Protein AF-A0A426UY53-F1 (afdb_monomer)

Organism: NCBI:txid2493553

Foldseek 3Di:
DDDDDDDDDDDDDDDDDCDDPVVVVVVVVVVVVVVVVVVVVVVVVPDPDDPPPPPDDDDDPDPPDDDDDLVVLLVVLVVLLVVLVVLVVVLVVLVVVLPPCVVDPPVCNVPSVVCNVVSVVVSVVSNVSSVVSNVVSVVSNVVSVVVVVVVVVVVVVVVVVVVVD

Nearest PDB structures (foldseek):
  6m3p-assembly2_B  TM=5.869E-01  e=3.116E+00  Mus musculus
  6zbf-assembly1_D  TM=3.72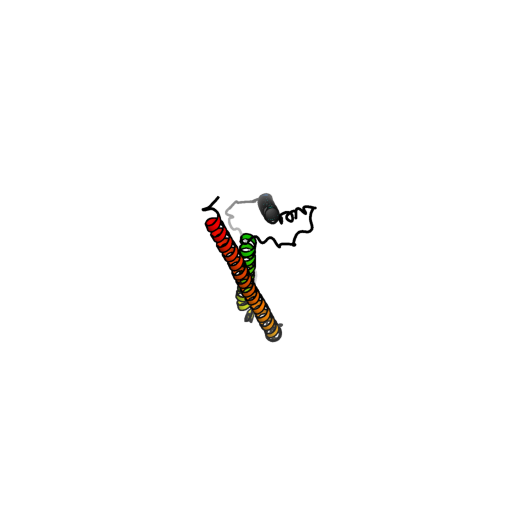7E-01  e=1.607E+00  Plasmodium falciparum
  6b87-assembly3_C  TM=4.933E-01  e=7.233E+00  synthetic construct
  7a0g-assembly1_HHH  TM=3.827E-01  e=8.664E+00  Serratia marcescens

InterPro domains:
  IPR022536 ESX-1 secretion-associated protein EspC [PF10824] (66-159)

Solvent-accessible surface area (backbone atoms only — not comparable to full-atom values): 10200 Å² total; per-residue (Å²): 134,85,85,82,91,81,90,84,84,85,83,79,90,80,86,87,75,94,76,59,74,67,56,62,54,52,52,54,53,51,53,53,53,54,52,52,55,53,55,55,58,55,60,69,72,68,60,78,73,78,79,79,80,82,78,81,77,89,80,78,98,61,82,86,72,82,84,80,59,52,69,59,36,51,53,48,22,52,52,32,43,58,48,20,53,50,40,51,51,48,51,62,54,46,64,70,58,60,86,51,72,82,79,44,57,84,94,45,62,77,48,59,77,67,47,48,60,56,50,51,55,48,51,50,55,45,47,54,52,24,53,50,27,45,55,52,18,52,55,35,46,54,52,29,50,53,50,54,50,53,51,50,53,50,54,52,55,50,61,70,59,56,84,81,114

Structure (mmCIF, N/CA/C/O backbone):
data_AF-A0A426UY53-F1
#
_entry.id   AF-A0A426UY53-F1
#
loop_
_atom_site.group_PDB
_atom_site.id
_atom_site.type_symbol
_atom_site.label_atom_id
_atom_site.label_alt_id
_atom_site.label_comp_id
_atom_site.label_asym_id
_atom_site.label_entity_id
_atom_site.label_seq_id
_atom_site.pdbx_PDB_ins_code
_atom_site.Cartn_x
_atom_site.Cartn_y
_atom_site.Cartn_z
_atom_site.occupancy
_atom_site.B_iso_or_equiv
_atom_site.auth_seq_id
_atom_site.auth_comp_id
_atom_site.auth_asym_id
_atom_site.auth_atom_id
_atom_site.pdbx_PDB_model_num
ATOM 1 N N . MET A 1 1 ? 16.927 31.131 -84.368 1.00 40.00 1 MET A N 1
ATOM 2 C CA . MET A 1 1 ? 16.877 32.607 -84.333 1.00 40.00 1 MET A CA 1
ATOM 3 C C . MET A 1 1 ? 15.534 33.048 -83.763 1.00 40.00 1 MET A C 1
ATOM 5 O O . MET A 1 1 ? 14.521 32.562 -84.230 1.00 40.00 1 MET A O 1
ATOM 9 N N . GLN A 1 2 ? 15.597 33.893 -82.727 1.00 44.25 2 GLN A N 1
ATOM 10 C CA . GLN A 1 2 ? 14.668 34.965 -82.315 1.00 44.25 2 GLN A CA 1
ATOM 11 C C . GLN A 1 2 ? 13.152 34.704 -82.123 1.00 44.25 2 GLN A C 1
ATOM 13 O O . GLN A 1 2 ? 12.411 34.370 -83.037 1.00 44.25 2 GLN A O 1
ATOM 18 N N . ARG A 1 3 ? 12.712 34.992 -80.883 1.00 49.00 3 ARG A N 1
ATOM 19 C CA . ARG A 1 3 ? 11.329 35.296 -80.451 1.00 49.00 3 ARG A CA 1
ATOM 20 C C . ARG A 1 3 ? 10.804 36.563 -81.149 1.00 49.00 3 ARG 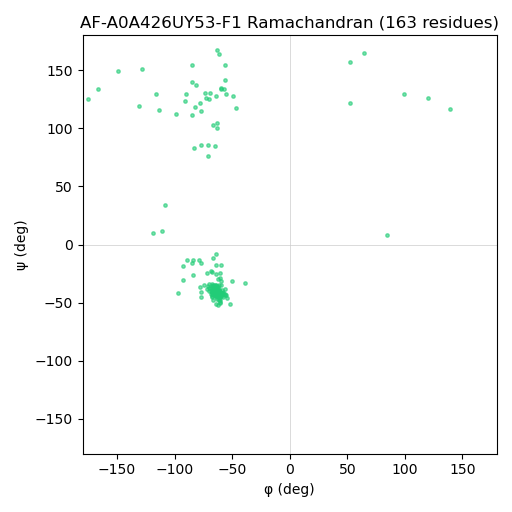A C 1
ATOM 22 O O . ARG A 1 3 ? 11.635 37.372 -81.562 1.00 49.00 3 ARG A O 1
ATOM 29 N N . PRO A 1 4 ? 9.478 36.827 -81.140 1.00 54.16 4 PRO A N 1
ATOM 30 C CA . PRO A 1 4 ? 9.004 37.837 -80.172 1.00 54.16 4 PRO A CA 1
ATOM 31 C C . PRO A 1 4 ? 7.574 37.690 -79.584 1.00 54.16 4 PRO A C 1
ATOM 33 O O . PRO A 1 4 ? 6.659 37.240 -80.255 1.00 54.16 4 PRO A O 1
ATOM 36 N N . HIS A 1 5 ? 7.453 38.179 -78.334 1.00 40.59 5 HIS A N 1
ATOM 37 C CA . HIS A 1 5 ? 6.417 39.056 -77.722 1.00 40.59 5 HIS A CA 1
ATOM 38 C C . HIS A 1 5 ? 4.898 38.733 -77.805 1.00 40.59 5 HIS A C 1
ATOM 40 O O . HIS A 1 5 ? 4.427 38.177 -78.776 1.00 40.59 5 HIS A O 1
ATOM 46 N N . HIS A 1 6 ? 3.987 39.203 -76.937 1.00 38.75 6 HIS A N 1
ATOM 47 C CA . HIS A 1 6 ? 3.862 39.439 -75.485 1.00 38.75 6 HIS A CA 1
ATOM 48 C C . HIS A 1 6 ? 2.390 39.909 -75.260 1.00 38.75 6 HIS A C 1
ATOM 50 O O . HIS A 1 6 ? 2.019 40.920 -75.837 1.00 38.75 6 HIS A O 1
ATOM 56 N N . ALA A 1 7 ? 1.618 39.241 -74.377 1.00 40.62 7 ALA A N 1
ATOM 57 C CA . ALA A 1 7 ? 0.443 39.733 -73.594 1.00 40.62 7 ALA A CA 1
ATOM 58 C C . ALA A 1 7 ? -0.872 40.197 -74.312 1.00 40.62 7 ALA A C 1
ATOM 60 O O . ALA A 1 7 ? -0.839 40.461 -75.506 1.00 40.62 7 ALA A O 1
ATOM 61 N N . PRO A 1 8 ? -2.039 40.344 -73.611 1.00 48.62 8 PRO A N 1
ATOM 62 C CA . PRO A 1 8 ? -2.300 40.195 -72.167 1.00 48.62 8 PRO A CA 1
ATOM 63 C C . PRO A 1 8 ? -3.475 39.265 -71.768 1.00 48.62 8 PRO A C 1
ATOM 65 O O . PRO A 1 8 ? -4.496 39.151 -72.442 1.00 48.62 8 PRO A O 1
ATOM 68 N N . GLY A 1 9 ? -3.355 38.662 -70.580 1.00 39.91 9 GLY A N 1
ATOM 69 C CA . GLY A 1 9 ? -4.431 37.942 -69.896 1.00 39.91 9 GLY A CA 1
ATOM 70 C C . GLY A 1 9 ? -5.386 38.881 -69.148 1.00 39.91 9 GLY A C 1
ATOM 71 O O . GLY A 1 9 ? -4.961 39.815 -68.465 1.00 39.91 9 GLY A O 1
ATOM 72 N N . ARG A 1 10 ? -6.689 38.606 -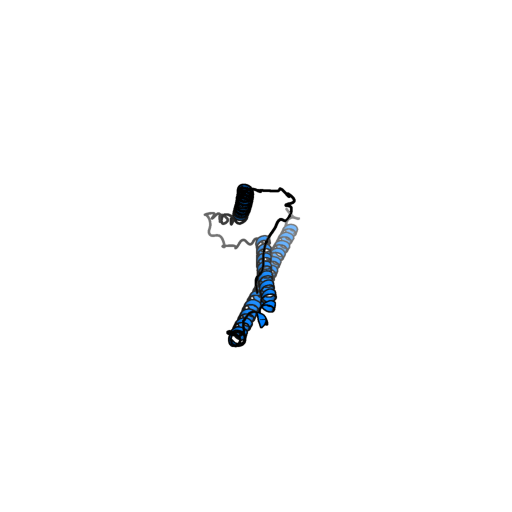69.262 1.00 43.75 10 ARG A N 1
ATOM 73 C CA . ARG A 1 10 ? -7.762 39.260 -68.501 1.00 43.75 10 ARG A CA 1
ATOM 74 C C . ARG A 1 10 ? -7.710 38.834 -67.030 1.00 43.75 10 ARG A C 1
ATOM 76 O O . ARG A 1 10 ? -7.766 37.650 -66.715 1.00 43.75 10 ARG A O 1
ATOM 83 N N . ARG A 1 11 ? -7.634 39.822 -66.135 1.00 38.97 11 ARG A N 1
ATOM 84 C CA . ARG A 1 11 ? -7.773 39.669 -64.681 1.00 38.97 11 ARG A CA 1
ATOM 85 C C . ARG A 1 11 ? -9.248 39.517 -64.309 1.00 38.97 11 ARG A C 1
ATOM 87 O O . ARG A 1 11 ? -10.034 40.425 -64.563 1.00 38.97 11 ARG A O 1
ATOM 94 N N . ALA A 1 12 ? -9.591 38.412 -63.655 1.00 43.44 12 ALA A N 1
ATOM 95 C CA . ALA A 1 12 ? -10.802 38.301 -62.853 1.00 43.44 12 ALA A CA 1
ATOM 96 C C . ALA A 1 12 ? -10.483 38.718 -61.410 1.00 43.44 12 ALA A C 1
ATOM 98 O O . ALA A 1 12 ? -9.509 38.260 -60.811 1.00 43.44 12 ALA A O 1
ATOM 99 N N . HIS A 1 13 ? -11.300 39.622 -60.881 1.00 39.09 13 HIS A N 1
ATOM 100 C CA . HIS A 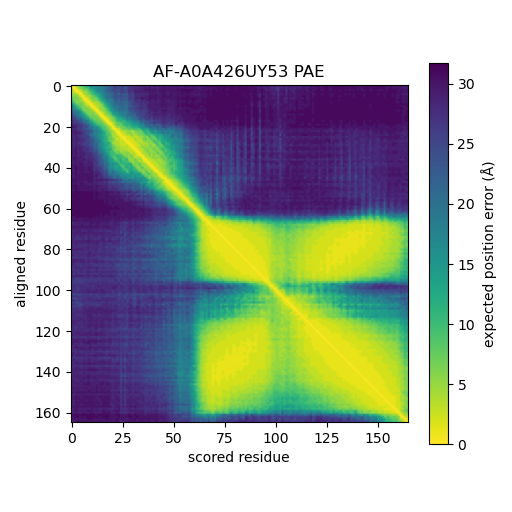1 13 ? -11.312 40.024 -59.483 1.00 39.09 13 HIS A CA 1
ATOM 101 C C . HIS A 1 13 ? -11.824 38.882 -58.599 1.00 39.09 13 HIS A C 1
ATOM 103 O O . HIS A 1 13 ? -12.923 38.387 -58.824 1.00 39.09 13 HIS A O 1
ATOM 109 N N . LEU A 1 14 ? -11.091 38.563 -57.530 1.00 44.31 14 LEU A N 1
ATOM 110 C CA . LEU A 1 14 ? -11.683 38.076 -56.286 1.00 44.31 14 LEU A CA 1
ATOM 111 C C . LEU A 1 14 ? -11.095 38.873 -55.121 1.00 44.31 14 LEU A C 1
ATOM 113 O O . LEU A 1 14 ? -9.885 38.937 -54.911 1.00 44.31 14 LEU A O 1
ATOM 117 N N . ALA A 1 15 ? -12.000 39.546 -54.423 1.00 42.22 15 ALA A N 1
ATOM 118 C CA . ALA A 1 15 ? -11.773 40.288 -53.201 1.00 42.22 15 ALA A CA 1
ATOM 119 C C . ALA A 1 15 ? -11.848 39.353 -51.981 1.00 42.22 15 ALA A C 1
ATOM 121 O O . ALA A 1 15 ? -12.581 38.368 -51.997 1.00 42.22 15 ALA A O 1
ATOM 122 N N . GLY A 1 16 ? -11.164 39.736 -50.899 1.00 37.88 16 GLY A N 1
ATOM 123 C CA . GLY A 1 16 ? -11.387 39.215 -49.543 1.00 37.88 16 GLY A CA 1
ATOM 124 C C . GLY A 1 16 ? -10.147 38.540 -48.949 1.00 37.88 16 GLY A C 1
ATOM 125 O O . GLY A 1 16 ? -9.556 37.665 -49.555 1.00 37.88 16 GLY A O 1
ATOM 126 N N . GLY A 1 17 ? -9.649 38.886 -47.769 1.00 41.28 17 GLY A N 1
ATOM 127 C CA . GLY A 1 17 ? -10.060 39.886 -46.800 1.00 41.28 17 GLY A CA 1
ATOM 128 C C . GLY A 1 17 ? -8.914 40.050 -45.804 1.00 41.28 17 GLY A C 1
ATOM 129 O O . GLY A 1 17 ? -8.321 39.076 -45.340 1.00 41.28 17 GLY A O 1
ATOM 130 N N . ARG A 1 18 ? -8.569 41.302 -45.500 1.00 49.88 18 ARG A N 1
ATOM 131 C CA . ARG A 1 18 ? -7.629 41.666 -44.439 1.00 49.88 18 ARG A CA 1
ATOM 132 C C . ARG A 1 18 ? -8.309 41.397 -43.090 1.00 49.88 18 ARG A C 1
ATOM 134 O O . ARG A 1 18 ? -8.941 42.282 -42.529 1.00 49.88 18 ARG A O 1
ATOM 141 N N . GLY A 1 19 ? -8.218 40.159 -42.606 1.00 43.44 19 GLY A N 1
ATOM 142 C CA . GLY A 1 19 ? -8.662 39.745 -41.273 1.00 43.44 19 GLY A CA 1
ATOM 143 C C . GLY A 1 19 ? -7.576 40.020 -40.234 1.00 43.44 19 GLY A C 1
ATOM 144 O O . GLY A 1 19 ? -6.498 39.432 -40.269 1.00 43.44 19 GLY A O 1
ATOM 145 N N . GLY A 1 20 ? -7.850 40.976 -39.354 1.00 43.41 20 GLY A N 1
ATOM 146 C CA . GLY A 1 20 ? -6.899 41.651 -38.484 1.00 43.41 20 GLY A CA 1
ATOM 147 C C . GLY A 1 20 ? -6.115 40.782 -37.488 1.00 43.41 20 GLY A C 1
ATOM 148 O O . GLY A 1 20 ? -6.658 40.056 -36.659 1.00 43.41 20 GLY A O 1
ATOM 149 N N . VAL A 1 21 ? -4.808 41.047 -37.451 1.00 53.75 21 VAL A N 1
ATOM 150 C CA . VAL A 1 21 ? -3.875 40.797 -36.337 1.00 53.75 21 VAL A CA 1
ATOM 151 C C . VAL A 1 21 ? -4.449 41.079 -34.920 1.00 53.75 21 VAL A C 1
ATOM 153 O O . VAL A 1 21 ? -4.092 40.325 -34.007 1.00 53.75 21 VAL A O 1
ATOM 156 N N . PRO A 1 22 ? -5.348 42.064 -34.666 1.00 55.53 22 PRO A N 1
ATOM 157 C CA . PRO A 1 22 ? -5.923 42.272 -33.327 1.00 55.53 22 PRO A CA 1
ATOM 158 C C . PRO A 1 22 ? -6.720 41.090 -32.751 1.00 55.53 22 PRO A C 1
ATOM 160 O O . PRO A 1 22 ? -6.746 40.910 -31.531 1.00 55.53 22 PRO A O 1
ATOM 163 N N . GLU A 1 23 ? -7.342 40.250 -33.581 1.00 53.19 23 GLU A N 1
ATOM 164 C CA . GLU A 1 23 ? -8.275 39.221 -33.097 1.00 53.19 23 GLU A CA 1
ATOM 165 C C . GLU A 1 23 ? -7.548 38.000 -32.506 1.00 53.19 23 GLU A C 1
ATOM 167 O O . GLU A 1 23 ? -7.918 37.480 -31.446 1.00 53.19 23 GLU A O 1
ATOM 172 N N . ARG A 1 24 ? -6.410 37.624 -33.105 1.00 55.84 24 ARG A N 1
ATOM 173 C CA . ARG A 1 24 ? -5.526 36.567 -32.583 1.00 55.84 24 ARG A CA 1
ATOM 174 C C . ARG A 1 24 ? -4.877 36.969 -31.254 1.00 55.84 24 ARG A C 1
ATOM 176 O O . ARG A 1 24 ? -4.745 36.141 -30.350 1.00 55.84 24 ARG A O 1
ATOM 183 N N . GLN A 1 25 ? -4.540 38.250 -31.079 1.00 59.78 25 GLN A N 1
ATOM 184 C CA . GLN A 1 25 ? -4.010 38.762 -29.808 1.00 59.78 25 GLN A CA 1
ATOM 185 C C . GLN A 1 25 ? -5.086 38.822 -28.711 1.00 59.78 25 GLN A C 1
ATOM 187 O O . GLN A 1 25 ? -4.800 38.520 -27.546 1.00 59.78 25 GLN A O 1
ATOM 192 N N . ALA A 1 26 ? -6.336 39.138 -29.064 1.00 59.97 26 ALA A N 1
ATOM 193 C CA . ALA A 1 26 ? -7.462 39.111 -28.132 1.00 59.97 26 ALA A CA 1
ATOM 194 C C . ALA A 1 26 ? -7.785 37.682 -27.649 1.00 59.97 26 ALA A C 1
ATOM 196 O O . ALA A 1 26 ? -7.999 37.469 -26.448 1.00 59.97 26 ALA A O 1
ATOM 197 N N . GLN A 1 27 ? -7.744 36.686 -28.543 1.00 60.94 27 GLN A N 1
ATOM 198 C CA . GLN A 1 27 ? -7.933 35.272 -28.191 1.00 60.94 27 GLN A CA 1
ATOM 199 C C . GLN A 1 27 ? -6.808 34.743 -27.281 1.00 60.94 27 GLN A C 1
ATOM 201 O O . GLN A 1 27 ? -7.095 34.114 -26.258 1.00 60.94 27 GLN A O 1
ATOM 206 N N . ALA A 1 28 ? -5.545 35.091 -27.556 1.00 60.03 28 ALA A N 1
ATOM 207 C CA . ALA A 1 28 ? -4.403 34.726 -26.710 1.00 60.03 28 ALA A CA 1
ATOM 208 C C . ALA A 1 28 ? -4.458 35.367 -25.306 1.00 60.03 28 ALA A C 1
ATOM 210 O O . ALA A 1 28 ? -4.075 34.758 -24.302 1.00 60.03 28 ALA A O 1
ATOM 211 N N . ARG A 1 29 ? -4.976 36.597 -25.190 1.00 60.19 29 ARG A N 1
ATOM 212 C CA . ARG A 1 29 ? -5.186 37.254 -23.887 1.00 60.19 29 ARG A CA 1
ATOM 213 C C . ARG A 1 29 ? -6.321 36.601 -23.087 1.00 60.19 29 ARG A C 1
ATOM 215 O O . ARG A 1 29 ? -6.196 36.451 -21.867 1.00 60.19 29 ARG A O 1
ATOM 222 N N . ARG A 1 30 ? -7.400 36.159 -23.748 1.00 60.53 30 ARG A N 1
ATOM 223 C CA . ARG A 1 30 ? -8.511 35.432 -23.102 1.00 60.53 30 ARG A CA 1
ATOM 224 C C . ARG A 1 30 ? -8.092 34.042 -22.612 1.00 60.53 30 ARG A C 1
ATOM 226 O O . ARG A 1 30 ? -8.452 33.679 -21.489 1.00 60.53 30 ARG A O 1
ATOM 233 N N . SER A 1 31 ? -7.294 33.295 -23.378 1.00 59.50 31 SER A N 1
ATOM 234 C CA . SER A 1 31 ? -6.787 31.978 -22.958 1.00 59.50 31 SER A CA 1
ATOM 235 C C . SER A 1 31 ? -5.828 32.082 -21.764 1.00 59.50 31 SER A C 1
ATOM 237 O O . SER A 1 31 ? -5.985 31.347 -20.786 1.00 59.50 31 SER A O 1
ATOM 239 N N . ARG A 1 32 ? -4.933 33.084 -21.748 1.00 59.91 32 ARG A N 1
ATOM 240 C CA . ARG A 1 32 ? -4.052 33.375 -20.597 1.00 59.91 32 ARG A CA 1
ATOM 241 C C . ARG A 1 32 ? -4.829 33.764 -19.331 1.00 59.91 32 ARG A C 1
ATOM 243 O O . ARG A 1 32 ? -4.480 33.313 -18.237 1.00 59.91 32 ARG A O 1
ATOM 250 N N . ARG A 1 33 ? -5.912 34.549 -19.449 1.00 59.56 33 ARG A N 1
ATOM 251 C CA . ARG A 1 33 ? -6.804 34.868 -18.311 1.00 59.56 33 ARG A CA 1
ATOM 252 C C . ARG A 1 33 ? -7.526 33.626 -17.772 1.00 59.56 33 ARG A C 1
ATOM 254 O O . ARG A 1 33 ? -7.586 33.452 -16.555 1.00 59.56 33 ARG A O 1
ATOM 261 N N . ARG A 1 34 ? -8.016 32.737 -18.647 1.00 59.25 34 ARG A N 1
ATOM 262 C CA . ARG A 1 34 ? -8.669 31.474 -18.244 1.00 59.25 34 ARG A CA 1
ATOM 263 C C . ARG A 1 34 ? -7.696 30.505 -17.554 1.00 59.25 34 ARG A C 1
ATOM 265 O O . ARG A 1 34 ? -8.067 29.913 -16.542 1.00 59.25 34 ARG A O 1
ATOM 272 N N . GLY A 1 35 ? -6.447 30.404 -18.019 1.00 56.19 35 GLY A N 1
ATOM 273 C CA . GLY A 1 35 ? -5.403 29.597 -17.368 1.00 56.19 35 GLY A CA 1
ATOM 274 C C . GLY A 1 35 ? -5.038 30.093 -15.961 1.00 56.19 35 GLY A C 1
ATOM 275 O O . GLY A 1 35 ? -4.977 29.305 -15.016 1.00 56.19 35 GLY A O 1
ATOM 276 N N . ARG A 1 36 ? -4.901 31.416 -15.779 1.00 59.00 36 ARG A N 1
ATOM 277 C CA . ARG A 1 36 ? -4.624 32.021 -14.459 1.00 59.00 36 ARG A CA 1
ATOM 278 C C . ARG A 1 36 ? -5.763 31.810 -13.451 1.00 59.00 36 ARG A C 1
ATOM 280 O O . ARG A 1 36 ? -5.492 31.550 -12.280 1.00 59.00 36 ARG A O 1
ATOM 287 N N . ALA A 1 37 ? -7.024 31.862 -13.891 1.00 57.94 37 ALA A N 1
ATOM 288 C CA . ALA A 1 37 ? -8.180 31.599 -13.028 1.00 57.94 37 ALA A CA 1
ATOM 289 C C . ALA A 1 37 ? -8.239 30.134 -12.546 1.00 57.94 37 ALA A C 1
ATOM 291 O O . ALA A 1 37 ? -8.546 29.878 -11.379 1.00 57.94 37 ALA A O 1
ATOM 292 N N . ARG A 1 38 ? -7.882 29.173 -13.413 1.00 58.44 38 ARG A N 1
ATOM 293 C CA . ARG A 1 38 ? -7.811 27.743 -13.057 1.00 58.44 38 ARG A CA 1
ATOM 294 C C . ARG A 1 38 ? -6.679 27.449 -12.065 1.00 58.44 38 ARG A C 1
ATOM 296 O O . ARG A 1 38 ? -6.907 26.749 -11.081 1.00 58.44 38 ARG A O 1
ATOM 303 N N . HIS A 1 39 ? -5.506 28.066 -12.237 1.00 55.19 39 HIS A N 1
ATOM 304 C CA . HIS A 1 39 ? -4.400 27.932 -11.278 1.00 55.19 39 HIS A CA 1
ATOM 305 C C . HIS A 1 39 ? -4.709 28.526 -9.896 1.00 55.19 39 HIS A C 1
ATOM 307 O O . HIS A 1 39 ? -4.322 27.937 -8.886 1.00 55.19 39 HIS A O 1
ATOM 313 N N . ARG A 1 40 ? -5.437 29.652 -9.819 1.00 56.78 40 ARG A N 1
ATOM 314 C CA . ARG A 1 40 ? -5.862 30.225 -8.528 1.00 56.78 40 ARG A CA 1
ATOM 315 C C . ARG A 1 40 ? -6.849 29.326 -7.780 1.00 56.78 40 ARG A C 1
ATOM 317 O O . ARG A 1 40 ? -6.697 29.156 -6.577 1.00 56.78 40 ARG A O 1
ATOM 324 N N . ARG A 1 41 ? -7.811 28.701 -8.472 1.00 56.75 41 ARG A N 1
ATOM 325 C CA . ARG A 1 41 ? -8.767 27.775 -7.831 1.00 56.75 41 ARG A CA 1
ATOM 326 C C . ARG A 1 41 ? -8.099 26.503 -7.300 1.00 56.75 41 ARG A C 1
ATOM 328 O O . ARG A 1 41 ? -8.490 26.025 -6.243 1.00 56.75 41 ARG A O 1
ATOM 335 N N . ARG A 1 42 ? -7.065 25.988 -7.977 1.00 54.19 42 ARG A N 1
ATOM 336 C CA . ARG A 1 42 ? -6.332 24.792 -7.518 1.00 54.19 42 ARG A CA 1
ATOM 337 C C . ARG A 1 42 ? -5.484 25.061 -6.266 1.00 54.19 42 ARG A C 1
ATOM 339 O O . ARG A 1 42 ? -5.417 24.208 -5.391 1.00 54.19 42 ARG A O 1
ATOM 346 N N . ARG A 1 43 ? -4.917 26.268 -6.128 1.00 53.97 43 ARG A N 1
ATOM 347 C CA . ARG A 1 43 ? -4.158 26.677 -4.926 1.00 53.97 43 ARG A CA 1
ATOM 348 C C . ARG A 1 43 ? -5.020 26.847 -3.670 1.00 53.97 43 ARG A C 1
ATOM 350 O O . ARG A 1 43 ? -4.491 26.733 -2.576 1.00 53.97 43 ARG A O 1
ATOM 357 N N . LEU A 1 44 ? -6.325 27.088 -3.813 1.00 54.81 44 LEU A N 1
ATOM 358 C CA . LEU A 1 44 ? -7.242 27.214 -2.672 1.00 54.81 44 LEU A CA 1
ATOM 359 C C . LEU A 1 44 ? -7.772 25.865 -2.158 1.00 54.81 44 LEU A C 1
ATOM 361 O O . LEU A 1 44 ? -8.283 25.818 -1.048 1.00 54.81 44 LEU A O 1
ATOM 365 N N . ARG A 1 45 ? -7.645 24.779 -2.936 1.00 57.19 45 ARG A N 1
ATOM 366 C CA . ARG A 1 45 ? -8.097 23.431 -2.540 1.00 57.19 45 ARG A CA 1
ATOM 367 C C . ARG A 1 45 ? -7.016 22.583 -1.861 1.00 57.19 45 ARG A C 1
ATOM 369 O O . ARG A 1 45 ? -7.356 21.635 -1.174 1.00 57.19 45 ARG A O 1
ATOM 376 N N . HIS A 1 46 ? -5.740 22.938 -2.018 1.00 49.91 46 HIS A N 1
ATOM 377 C CA . HIS A 1 46 ? -4.601 22.251 -1.388 1.00 49.91 46 HIS A CA 1
ATOM 378 C C . HIS A 1 46 ? -3.960 23.075 -0.267 1.00 49.91 46 HIS A C 1
ATOM 380 O O . HIS A 1 46 ? -2.746 23.042 -0.084 1.00 49.91 46 HIS A O 1
ATOM 386 N N . ARG A 1 47 ? -4.755 23.851 0.476 1.00 53.31 47 ARG A N 1
ATOM 387 C CA . ARG A 1 47 ? -4.254 24.430 1.720 1.00 53.31 47 ARG A CA 1
ATOM 388 C C . ARG A 1 47 ? -4.263 23.303 2.764 1.00 53.31 47 ARG A C 1
ATOM 390 O O . ARG A 1 47 ? -5.355 22.825 3.061 1.00 53.31 47 ARG A O 1
ATOM 397 N N . PRO A 1 48 ? -3.108 22.849 3.283 1.00 58.59 48 PRO A N 1
ATOM 398 C CA . PRO A 1 48 ? -3.109 21.953 4.431 1.00 58.59 48 PRO A CA 1
ATOM 399 C C . PRO A 1 48 ? -3.853 22.655 5.571 1.00 58.59 48 PRO A C 1
ATOM 401 O O . PRO A 1 48 ? -3.668 23.861 5.787 1.00 58.59 48 PRO A O 1
ATOM 404 N N . GLY A 1 49 ? -4.758 21.930 6.230 1.00 61.78 49 GLY A N 1
ATOM 405 C CA . GLY A 1 49 ? -5.448 22.428 7.415 1.00 61.78 49 GLY A CA 1
ATOM 406 C C . GLY A 1 49 ? -4.436 22.849 8.487 1.00 61.78 49 GLY A C 1
ATOM 407 O O . GLY A 1 49 ? -3.298 22.370 8.476 1.00 61.78 49 GLY A O 1
ATOM 408 N N . PRO A 1 50 ? -4.796 23.777 9.389 1.00 65.00 50 PRO A N 1
ATOM 409 C CA . PRO A 1 50 ? -3.941 24.078 10.530 1.00 65.00 50 PRO A CA 1
ATOM 410 C C . PRO A 1 50 ? -3.682 22.784 11.322 1.00 65.00 50 PRO A C 1
ATOM 412 O O . PRO A 1 50 ? -4.610 21.982 11.453 1.00 65.00 50 PRO A O 1
ATOM 415 N N . PRO A 1 51 ? -2.464 22.563 11.851 1.00 64.19 51 PRO A N 1
ATOM 416 C CA . PRO A 1 51 ? -2.219 21.436 12.741 1.00 64.19 51 PRO A CA 1
ATOM 417 C C . PRO A 1 51 ? -3.211 21.515 13.906 1.00 64.19 51 PRO A C 1
ATOM 419 O O . PRO A 1 51 ? -3.390 22.585 14.502 1.00 64.19 51 PRO A O 1
ATOM 422 N N . GLY A 1 52 ? -3.896 20.401 14.177 1.00 54.53 52 GLY A N 1
ATOM 423 C CA . GLY A 1 52 ? -4.840 20.280 15.281 1.00 54.53 52 GLY A CA 1
ATOM 424 C C . GLY A 1 52 ? -4.201 20.793 16.569 1.00 54.53 52 GLY A C 1
ATOM 425 O O . GLY A 1 52 ? -3.076 20.432 16.915 1.00 54.53 52 GLY A O 1
ATOM 426 N N . ARG A 1 53 ? -4.889 21.704 17.261 1.00 55.06 53 ARG A N 1
ATOM 427 C CA . ARG A 1 53 ? -4.441 22.197 18.565 1.00 55.06 53 ARG A CA 1
ATOM 428 C C . ARG A 1 53 ? -4.510 21.041 19.558 1.00 55.06 53 ARG A C 1
ATOM 430 O O . ARG A 1 53 ? -5.586 20.747 20.068 1.00 55.06 53 ARG A O 1
ATOM 437 N N . VAL A 1 54 ? -3.361 20.450 19.881 1.00 60.00 54 VAL A N 1
ATOM 438 C CA . VAL A 1 54 ? -3.211 19.594 21.061 1.00 60.00 54 VAL A CA 1
ATOM 439 C C . VAL A 1 54 ? -3.471 20.470 22.285 1.00 60.00 54 VAL A C 1
ATOM 441 O O . VAL A 1 54 ? -2.648 21.295 22.690 1.00 60.00 54 VAL A O 1
ATOM 444 N N . ARG A 1 55 ? -4.682 20.369 22.833 1.00 56.75 55 ARG A N 1
ATOM 445 C CA . ARG A 1 55 ? -5.112 21.115 24.014 1.00 56.75 55 ARG A CA 1
ATOM 446 C C . ARG A 1 55 ? -4.496 20.445 25.243 1.00 56.75 55 ARG A C 1
ATOM 448 O O . ARG A 1 55 ? -5.119 19.604 25.875 1.00 56.75 55 ARG A O 1
ATOM 455 N N . GLY A 1 56 ? -3.261 20.820 25.573 1.00 48.50 56 GLY A N 1
ATOM 456 C CA . GLY A 1 56 ? -2.601 20.396 26.806 1.00 48.50 56 GLY A CA 1
ATOM 457 C C . GLY A 1 56 ? -3.353 20.919 28.032 1.00 48.50 56 GLY A C 1
ATOM 458 O O . GLY A 1 56 ? -3.282 22.106 28.355 1.00 48.50 56 GLY A O 1
ATOM 459 N N . ARG A 1 57 ? -4.092 20.038 28.711 1.00 58.19 57 ARG A N 1
ATOM 460 C CA . ARG A 1 57 ? -4.700 20.305 30.018 1.00 58.19 57 ARG A CA 1
ATOM 461 C C . ARG A 1 57 ? -3.634 20.079 31.091 1.00 58.19 57 ARG A C 1
ATOM 463 O O . ARG A 1 57 ? -3.115 18.980 31.232 1.00 58.19 57 ARG A O 1
ATOM 470 N N . ARG A 1 58 ? -3.294 21.131 31.839 1.00 56.91 58 ARG A N 1
ATOM 471 C CA . ARG A 1 58 ? -2.487 21.023 33.063 1.00 56.91 58 ARG A CA 1
ATOM 472 C C . ARG A 1 58 ? -3.345 20.416 34.179 1.00 56.91 58 ARG A C 1
ATOM 474 O O . ARG A 1 58 ? -4.421 20.947 34.445 1.00 56.91 58 ARG A O 1
ATOM 481 N N . GLY A 1 59 ? -2.830 19.390 34.860 1.00 45.34 59 GLY A N 1
ATOM 482 C CA . GLY A 1 59 ? -3.259 19.012 36.213 1.00 45.34 59 GLY A CA 1
ATOM 483 C C . GLY A 1 59 ? -3.386 17.506 36.462 1.00 45.34 59 GLY A C 1
ATOM 484 O O . GLY A 1 59 ? -4.270 16.875 35.897 1.00 45.34 59 GLY A O 1
ATOM 485 N N . GLY A 1 60 ? -2.558 16.989 37.381 1.00 43.50 60 GLY A N 1
ATOM 486 C CA . GLY A 1 60 ? -2.662 15.655 37.988 1.00 43.50 60 GLY A CA 1
ATOM 487 C C . GLY A 1 60 ? -1.737 14.618 37.353 1.00 43.50 60 GLY A C 1
ATOM 488 O O . GLY A 1 60 ? -1.715 14.488 36.135 1.00 43.50 60 GLY A O 1
ATOM 489 N N . ALA A 1 61 ? -0.962 13.894 38.167 1.00 56.06 61 ALA A N 1
ATOM 490 C CA . ALA A 1 61 ? -0.162 12.753 37.723 1.00 56.06 61 ALA A CA 1
ATOM 491 C C . ALA A 1 61 ? -1.103 11.633 37.247 1.00 56.06 61 ALA A C 1
ATOM 493 O O . ALA A 1 61 ? -1.513 10.771 38.018 1.00 56.06 61 ALA A O 1
ATOM 494 N N . ALA A 1 62 ? -1.515 11.721 35.988 1.00 55.94 62 ALA A N 1
ATOM 495 C CA . ALA A 1 62 ? -2.330 10.734 35.313 1.00 55.94 62 ALA A CA 1
ATOM 496 C C . ALA A 1 62 ? -1.413 9.640 34.764 1.00 55.94 62 ALA A C 1
ATOM 498 O O . ALA A 1 62 ? -0.354 9.941 34.207 1.00 55.94 62 ALA A O 1
ATOM 499 N N . VAL A 1 63 ? -1.837 8.378 34.868 1.00 57.38 63 VAL 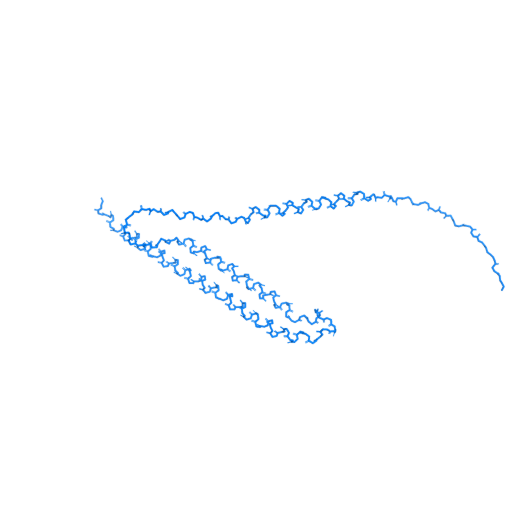A N 1
ATOM 500 C CA . VAL A 1 63 ? -1.390 7.350 33.923 1.00 57.38 63 VAL A CA 1
ATOM 501 C C . VAL A 1 63 ? -1.546 7.975 32.541 1.00 57.38 63 VAL A C 1
ATOM 503 O O . VAL A 1 63 ? -2.643 8.408 32.187 1.00 57.38 63 VAL A O 1
ATOM 506 N N . SER A 1 64 ? -0.442 8.134 31.814 1.00 61.91 64 SER A N 1
ATOM 507 C CA . SER A 1 64 ? -0.457 8.727 30.479 1.00 61.91 64 SER A CA 1
ATOM 508 C C . SER A 1 64 ? -1.117 7.736 29.525 1.00 61.91 64 SER A C 1
ATOM 510 O O . SER A 1 64 ? -0.435 7.031 28.786 1.00 61.91 64 SER A O 1
ATOM 512 N N . GLY A 1 65 ? -2.443 7.642 29.583 1.00 67.62 65 GLY A N 1
ATOM 513 C CA . GLY A 1 65 ? -3.232 6.890 28.626 1.00 67.62 65 GLY A CA 1
ATOM 514 C C . GLY A 1 65 ? -3.083 7.536 27.257 1.00 67.62 65 GLY A C 1
ATOM 515 O O . GLY A 1 65 ? -3.261 8.748 27.108 1.00 67.62 65 GLY A O 1
ATOM 516 N N . VAL A 1 66 ? -2.728 6.733 26.260 1.00 77.38 66 VAL A N 1
ATOM 517 C CA . VAL A 1 66 ? -2.835 7.144 24.863 1.00 77.38 66 VAL A CA 1
ATOM 518 C C . VAL A 1 66 ? -4.322 7.131 24.520 1.00 77.38 66 VAL A C 1
ATOM 520 O O . VAL A 1 66 ? -5.009 6.147 24.774 1.00 77.38 66 VAL A O 1
ATOM 523 N N . GLN A 1 67 ? -4.833 8.244 24.003 1.00 83.88 67 GLN A N 1
ATOM 524 C CA . GLN A 1 67 ? -6.171 8.303 23.421 1.00 83.88 67 GLN A CA 1
ATOM 525 C C . GLN A 1 67 ? -6.039 8.005 21.932 1.00 83.88 67 GLN A C 1
ATOM 527 O O . GLN A 1 67 ? -5.270 8.681 21.247 1.00 83.88 67 GLN A O 1
ATOM 532 N N . VAL A 1 68 ? -6.753 6.986 21.463 1.00 89.75 68 VAL A N 1
ATOM 533 C CA . VAL A 1 68 ? -6.741 6.543 20.068 1.00 89.75 68 VAL A CA 1
ATOM 534 C C . VAL A 1 68 ? -8.132 6.741 19.488 1.00 89.75 68 VAL A C 1
ATOM 536 O O . VAL A 1 68 ? -9.113 6.315 20.086 1.00 89.75 68 VAL A O 1
ATOM 539 N N . ASP A 1 69 ? -8.199 7.399 18.334 1.00 93.44 69 ASP A N 1
ATOM 540 C CA . ASP A 1 69 ? -9.407 7.481 17.519 1.00 93.44 69 ASP A CA 1
ATOM 541 C C . ASP A 1 69 ? -9.312 6.433 16.399 1.00 93.44 69 ASP A C 1
ATOM 543 O O . ASP A 1 69 ? -8.464 6.531 15.506 1.00 93.44 69 ASP A O 1
ATOM 547 N N . VAL A 1 70 ? -10.175 5.416 16.456 1.00 95.69 70 VAL A N 1
ATOM 548 C CA . VAL A 1 70 ? -10.230 4.312 15.482 1.00 95.69 70 VAL A CA 1
ATOM 549 C C . VAL A 1 70 ? -10.504 4.836 14.068 1.00 95.69 70 VAL A C 1
ATOM 551 O O . VAL A 1 70 ? -9.922 4.358 13.090 1.00 95.69 70 VAL A O 1
ATOM 554 N N . GLN A 1 71 ? -11.303 5.900 13.941 1.00 95.31 71 GLN A N 1
ATOM 555 C CA . GLN A 1 71 ? -11.617 6.497 12.648 1.00 95.31 71 GLN A CA 1
ATOM 556 C C . GLN A 1 71 ? -10.387 7.161 12.012 1.00 95.31 71 GLN A C 1
ATOM 558 O O . GLN A 1 71 ? -10.231 7.142 10.782 1.00 95.31 71 GLN A O 1
ATOM 563 N N . GLU A 1 72 ? -9.491 7.736 12.821 1.00 96.88 72 GLU A N 1
ATOM 564 C CA . GLU A 1 72 ? -8.217 8.276 12.335 1.00 96.88 72 GLU A CA 1
ATOM 565 C C . GLU A 1 72 ? -7.288 7.160 11.836 1.00 96.88 72 GLU A C 1
ATOM 567 O O . GLU A 1 72 ? -6.621 7.348 10.813 1.00 96.88 72 GLU A O 1
ATOM 572 N N . LEU A 1 73 ? -7.297 5.984 12.479 1.00 97.44 73 LEU A N 1
ATOM 573 C CA . LEU A 1 73 ? -6.530 4.816 12.032 1.00 97.44 73 LEU A CA 1
ATOM 574 C C . LEU A 1 73 ? -7.002 4.315 10.663 1.00 97.44 73 LEU A C 1
ATOM 576 O O . LEU A 1 73 ? -6.192 4.245 9.736 1.00 97.44 73 LEU A O 1
ATOM 580 N N . TRP A 1 74 ? -8.305 4.078 10.476 1.00 97.88 74 TRP A N 1
ATOM 581 C CA . TRP A 1 74 ? -8.844 3.669 9.169 1.00 97.88 74 TRP A CA 1
ATOM 582 C C . TRP A 1 74 ? -8.603 4.723 8.086 1.00 97.88 74 TRP A C 1
ATOM 584 O O . TRP A 1 74 ? -8.287 4.412 6.934 1.00 97.88 74 TRP A O 1
ATOM 594 N N . THR A 1 75 ? -8.711 6.006 8.441 1.00 98.25 75 THR A N 1
ATOM 595 C CA . THR A 1 75 ? -8.379 7.099 7.518 1.00 98.25 75 THR A CA 1
ATOM 596 C C . THR A 1 75 ? -6.906 7.037 7.106 1.00 98.25 75 THR A C 1
ATOM 598 O O . THR A 1 75 ? -6.580 7.230 5.931 1.00 98.25 75 THR A O 1
ATOM 601 N N . HIS A 1 76 ? -6.002 6.743 8.042 1.00 97.88 76 HIS A N 1
ATOM 602 C CA . HIS A 1 76 ? -4.585 6.605 7.742 1.00 97.88 76 HIS A CA 1
ATOM 603 C C . HIS A 1 76 ? -4.286 5.380 6.870 1.00 97.88 76 HIS A C 1
ATOM 605 O O . HIS A 1 76 ? -3.585 5.537 5.868 1.00 97.88 76 HIS A O 1
ATOM 611 N N . ALA A 1 77 ? -4.863 4.215 7.175 1.00 98.50 77 ALA A N 1
ATOM 612 C CA . ALA A 1 77 ? -4.734 3.008 6.356 1.00 98.50 77 ALA A CA 1
ATOM 613 C C . ALA A 1 77 ? -5.176 3.266 4.905 1.00 98.50 77 ALA A C 1
ATOM 615 O O . ALA A 1 77 ? -4.456 2.950 3.955 1.00 98.50 77 ALA A O 1
ATOM 616 N N . ASN A 1 78 ? -6.293 3.974 4.711 1.00 98.38 78 ASN A N 1
ATOM 617 C CA . ASN A 1 78 ? -6.753 4.387 3.382 1.00 98.38 78 ASN A CA 1
ATOM 618 C C . ASN A 1 78 ? -5.770 5.325 2.663 1.00 98.38 78 ASN A C 1
ATOM 620 O O . ASN A 1 78 ? -5.584 5.221 1.448 1.00 98.38 78 ASN A O 1
ATOM 624 N N . HIS A 1 79 ? -5.096 6.227 3.383 1.00 98.50 79 HIS A N 1
ATOM 625 C CA . HIS A 1 79 ? -4.031 7.037 2.788 1.00 98.50 79 HIS A CA 1
ATOM 626 C C . HIS A 1 79 ? -2.829 6.192 2.346 1.00 98.50 79 HIS A C 1
ATOM 628 O O . HIS A 1 79 ? -2.244 6.495 1.305 1.00 98.50 79 HIS A O 1
ATOM 634 N N . LEU A 1 80 ? -2.466 5.148 3.098 1.00 98.56 80 LEU A N 1
ATOM 635 C CA . LEU A 1 80 ? -1.386 4.235 2.716 1.00 98.56 80 LEU A CA 1
ATOM 636 C C . LEU A 1 80 ? -1.755 3.418 1.472 1.00 98.56 80 LEU A C 1
ATOM 638 O O . LEU A 1 80 ? -0.956 3.355 0.538 1.00 98.56 80 LEU A O 1
ATOM 642 N N . ARG A 1 81 ? -2.992 2.916 1.378 1.00 98.44 81 ARG A N 1
ATOM 643 C CA . ARG A 1 81 ? -3.507 2.258 0.160 1.00 98.44 81 ARG A CA 1
ATOM 644 C C . ARG A 1 81 ? -3.476 3.183 -1.053 1.00 98.44 81 ARG A C 1
ATOM 646 O O . ARG A 1 81 ? -2.995 2.809 -2.118 1.00 98.44 81 ARG A O 1
ATOM 653 N N . ALA A 1 82 ? -3.868 4.443 -0.877 1.00 98.31 82 ALA A N 1
ATOM 654 C CA . ALA A 1 82 ? -3.775 5.433 -1.947 1.00 98.31 82 ALA A CA 1
ATOM 655 C C . ALA A 1 82 ? -2.321 5.725 -2.380 1.00 98.31 82 ALA A C 1
ATOM 657 O O . ALA A 1 82 ? -2.093 6.168 -3.508 1.00 98.31 82 ALA A O 1
ATOM 658 N N . LEU A 1 83 ? -1.323 5.528 -1.508 1.00 98.12 83 LEU A N 1
ATOM 659 C CA . LEU A 1 83 ? 0.094 5.595 -1.884 1.00 98.12 83 LEU A CA 1
ATOM 660 C C . LEU A 1 83 ? 0.534 4.330 -2.623 1.00 98.12 83 LEU A C 1
ATOM 662 O O . LEU A 1 83 ? 1.161 4.457 -3.675 1.00 98.12 83 LEU A O 1
ATOM 666 N N . GLN A 1 84 ? 0.160 3.146 -2.133 1.00 98.31 84 GLN A N 1
ATOM 667 C CA . GLN A 1 84 ? 0.390 1.869 -2.812 1.00 98.31 84 GLN A CA 1
ATOM 668 C C . GLN A 1 84 ? -0.124 1.914 -4.259 1.00 98.31 84 GLN A C 1
ATOM 670 O O . GLN A 1 84 ? 0.642 1.663 -5.186 1.00 98.31 84 GLN A O 1
ATOM 675 N N . GLU A 1 85 ? -1.373 2.336 -4.475 1.00 98.06 85 GLU A N 1
ATOM 676 C CA . GLU A 1 85 ? -1.972 2.469 -5.812 1.00 98.06 85 GLU A CA 1
ATOM 677 C C . GLU A 1 85 ? -1.155 3.374 -6.744 1.00 98.06 85 GLU A C 1
ATOM 679 O O . GLU A 1 85 ? -1.011 3.091 -7.936 1.00 98.06 85 GLU A O 1
ATOM 684 N N . ARG A 1 86 ? -0.582 4.464 -6.217 1.00 97.94 86 ARG A N 1
ATOM 685 C CA . ARG A 1 86 ? 0.268 5.367 -7.007 1.00 97.94 86 ARG A CA 1
ATOM 686 C C . ARG A 1 86 ? 1.574 4.701 -7.411 1.00 97.94 86 ARG A C 1
ATOM 688 O O . ARG A 1 86 ? 1.999 4.899 -8.544 1.00 97.94 86 ARG A O 1
ATOM 695 N N . PHE A 1 87 ? 2.202 3.928 -6.528 1.00 97.88 87 PHE A N 1
ATOM 696 C CA . PHE A 1 87 ? 3.414 3.186 -6.879 1.00 97.88 87 PHE A CA 1
ATOM 697 C C . PHE A 1 87 ? 3.120 2.061 -7.877 1.00 97.88 87 PHE A C 1
ATOM 699 O O . PHE A 1 87 ? 3.868 1.902 -8.838 1.00 97.88 87 PHE A O 1
ATOM 706 N N . THR A 1 88 ? 1.980 1.379 -7.755 1.00 96.75 88 THR A N 1
ATOM 707 C CA . THR A 1 88 ? 1.505 0.433 -8.776 1.00 96.75 88 THR A CA 1
ATOM 708 C C . THR A 1 88 ? 1.291 1.122 -10.126 1.00 96.75 88 THR A C 1
ATOM 710 O O . THR A 1 88 ? 1.704 0.608 -11.163 1.00 96.75 88 THR A O 1
ATOM 713 N N . ALA A 1 89 ? 0.711 2.327 -10.139 1.00 96.62 89 ALA A N 1
ATOM 714 C CA . ALA A 1 89 ? 0.572 3.112 -11.364 1.00 96.62 89 ALA A CA 1
ATOM 715 C C . ALA A 1 89 ? 1.930 3.530 -11.958 1.00 96.62 89 ALA A C 1
ATOM 717 O O . ALA A 1 89 ? 2.072 3.558 -13.180 1.00 96.62 89 ALA A O 1
ATOM 718 N N . VAL A 1 90 ? 2.932 3.824 -11.120 1.00 95.31 90 VAL A N 1
ATOM 719 C CA . VAL A 1 90 ? 4.309 4.093 -11.567 1.00 95.31 90 VAL A CA 1
ATOM 720 C C . VAL A 1 90 ? 4.925 2.856 -12.218 1.00 95.31 90 VAL A C 1
ATOM 722 O O . VAL A 1 90 ? 5.475 2.990 -13.305 1.00 95.31 90 VAL A O 1
ATOM 725 N N . LEU A 1 91 ? 4.785 1.665 -11.627 1.00 94.69 91 LEU A N 1
ATOM 726 C CA . LEU A 1 91 ? 5.273 0.412 -12.225 1.00 94.69 91 LEU A CA 1
ATOM 727 C C . LEU A 1 91 ? 4.617 0.135 -13.580 1.00 94.69 91 LEU A C 1
ATOM 729 O O . LEU A 1 91 ? 5.301 -0.182 -14.549 1.00 94.69 91 LEU A O 1
ATOM 733 N N . ASN A 1 92 ? 3.299 0.328 -13.668 1.00 92.94 92 ASN A N 1
ATOM 734 C CA . ASN A 1 92 ? 2.566 0.183 -14.925 1.00 92.94 92 ASN A CA 1
ATOM 735 C C . ASN A 1 92 ? 3.024 1.195 -15.984 1.00 92.94 92 ASN A C 1
ATOM 737 O O . ASN A 1 92 ? 3.055 0.876 -17.163 1.00 92.94 92 ASN A O 1
ATOM 741 N N . ALA A 1 93 ? 3.380 2.420 -15.592 1.00 91.12 93 ALA A N 1
ATOM 742 C CA . ALA A 1 93 ? 3.950 3.389 -16.523 1.00 91.12 93 ALA A CA 1
ATOM 743 C C . ALA A 1 93 ? 5.391 3.025 -16.924 1.00 91.12 93 ALA A C 1
ATOM 745 O O . ALA A 1 93 ? 5.759 3.195 -18.084 1.00 91.12 93 ALA A O 1
ATOM 746 N N . SER A 1 94 ? 6.190 2.515 -15.982 1.00 87.81 94 SER A N 1
ATOM 747 C CA . SER A 1 94 ? 7.584 2.103 -16.194 1.00 87.81 94 SER A CA 1
ATOM 748 C C . SER A 1 94 ? 7.697 0.973 -17.221 1.00 87.81 94 SER A C 1
ATOM 750 O O . SER A 1 94 ? 8.540 1.036 -18.117 1.00 87.81 94 SER A O 1
ATOM 752 N N . SER A 1 95 ? 6.771 0.007 -17.185 1.00 85.44 95 SER A N 1
ATOM 753 C CA . SER A 1 95 ? 6.734 -1.116 -18.135 1.00 85.44 95 SER A CA 1
ATOM 754 C C . SER A 1 95 ? 6.487 -0.703 -19.591 1.00 85.44 95 SER A C 1
ATOM 756 O O . SER A 1 95 ? 6.770 -1.477 -20.500 1.00 85.44 95 SER A O 1
ATOM 758 N N . HIS A 1 96 ? 5.990 0.515 -19.832 1.00 82.50 96 HIS A N 1
ATOM 759 C CA . HIS A 1 96 ? 5.856 1.087 -21.173 1.00 82.50 96 HIS A CA 1
ATOM 760 C C . HIS A 1 96 ? 7.102 1.857 -21.643 1.00 82.50 96 HIS A C 1
ATOM 762 O O . HIS A 1 96 ? 7.180 2.218 -22.816 1.00 82.50 96 HIS A O 1
ATOM 768 N N . ILE A 1 97 ? 8.042 2.161 -20.740 1.00 75.44 97 ILE A N 1
ATOM 769 C CA . ILE A 1 97 ? 9.273 2.915 -21.029 1.00 75.44 97 ILE A CA 1
ATOM 770 C C . ILE A 1 97 ? 10.446 1.959 -21.261 1.00 75.44 97 ILE A C 1
ATOM 772 O O . ILE A 1 97 ? 11.231 2.172 -22.188 1.00 75.44 97 ILE A O 1
ATOM 776 N N . ALA A 1 98 ? 10.558 0.905 -20.448 1.00 65.12 98 ALA A N 1
ATOM 777 C CA . ALA A 1 98 ? 11.445 -0.213 -20.750 1.00 65.12 98 ALA A CA 1
ATOM 778 C C . ALA A 1 98 ? 11.004 -0.818 -22.095 1.00 65.12 98 ALA A C 1
ATOM 780 O O . ALA A 1 98 ? 9.811 -0.992 -22.324 1.00 65.12 98 ALA A O 1
ATOM 781 N N . MET A 1 99 ? 11.946 -1.114 -22.992 1.00 56.12 99 MET A N 1
ATOM 782 C CA . MET A 1 99 ? 11.724 -1.630 -24.360 1.00 56.12 99 MET A CA 1
ATOM 783 C C . MET A 1 99 ? 11.428 -0.630 -25.497 1.00 56.12 99 MET A C 1
ATOM 785 O O . MET A 1 99 ? 11.123 -1.068 -26.607 1.00 56.12 99 MET A O 1
ATOM 789 N N . SER A 1 100 ? 11.531 0.690 -25.307 1.00 62.91 100 SER A N 1
ATOM 790 C CA . SER A 1 100 ? 11.463 1.607 -26.460 1.00 62.91 100 SER A CA 1
ATOM 791 C C . SER A 1 100 ? 12.822 1.727 -27.160 1.00 62.91 100 SER A C 1
ATOM 793 O O . SER A 1 100 ? 13.564 2.684 -26.938 1.00 62.91 100 SER A O 1
ATOM 795 N N . ASP A 1 101 ? 13.130 0.776 -28.046 1.00 63.78 101 ASP A N 1
ATOM 796 C CA . ASP A 1 101 ? 14.303 0.860 -28.936 1.00 63.78 101 ASP A CA 1
ATOM 797 C C . ASP A 1 101 ? 14.233 2.093 -29.862 1.00 63.78 101 ASP A C 1
ATOM 799 O O . ASP A 1 101 ? 15.259 2.643 -30.256 1.00 63.78 101 ASP A O 1
ATOM 803 N N . ASP A 1 102 ? 13.024 2.601 -30.125 1.00 68.38 102 ASP A N 1
ATOM 804 C CA . ASP A 1 102 ? 12.776 3.803 -30.932 1.00 68.38 102 ASP A CA 1
ATOM 805 C C . ASP A 1 102 ? 13.018 5.129 -30.182 1.00 68.38 102 ASP A C 1
ATOM 807 O O . ASP A 1 102 ? 13.067 6.195 -30.803 1.00 68.38 102 ASP A O 1
ATOM 811 N N . ALA A 1 103 ? 13.159 5.112 -28.849 1.00 71.06 103 ALA A N 1
ATOM 812 C CA . ALA A 1 103 ? 13.394 6.332 -28.069 1.00 71.06 103 ALA A CA 1
ATOM 813 C C . ALA A 1 103 ? 14.812 6.891 -28.269 1.00 71.06 103 ALA A C 1
ATOM 815 O O . ALA A 1 103 ? 15.045 8.092 -28.089 1.00 71.06 103 ALA A O 1
ATOM 816 N N . TYR A 1 104 ? 15.758 6.032 -28.649 1.00 71.25 104 TYR A N 1
ATOM 817 C CA . TYR A 1 104 ? 17.157 6.383 -28.842 1.00 71.25 104 TYR A CA 1
ATOM 818 C C . TYR A 1 104 ? 17.517 6.245 -30.320 1.00 71.25 104 TYR A C 1
ATOM 820 O O . TYR A 1 104 ? 17.508 5.162 -30.888 1.00 71.25 104 TYR A O 1
ATOM 828 N N . GLY A 1 105 ? 17.864 7.361 -30.965 1.00 77.62 105 GLY A N 1
ATOM 829 C CA . GLY A 1 105 ? 18.340 7.328 -32.349 1.00 77.62 105 GLY A CA 1
ATOM 830 C C . GLY A 1 105 ? 19.651 6.544 -32.498 1.00 77.62 105 GLY A C 1
ATOM 831 O O . GLY A 1 105 ? 20.360 6.307 -31.522 1.00 77.62 105 GLY A O 1
ATOM 832 N N . GLN A 1 106 ? 20.028 6.230 -33.740 1.00 83.44 106 GLN A N 1
ATOM 833 C CA . GLN A 1 106 ? 21.183 5.384 -34.089 1.00 83.44 106 GLN A CA 1
ATOM 834 C C . GLN A 1 106 ? 22.505 5.766 -33.398 1.00 83.44 106 GLN A C 1
ATOM 836 O O . GLN A 1 106 ? 23.329 4.903 -33.106 1.00 83.44 106 GLN A O 1
ATOM 841 N N . LEU A 1 107 ? 22.713 7.056 -33.113 1.00 83.00 107 LEU A N 1
ATOM 842 C CA . LEU A 1 107 ? 23.913 7.550 -32.427 1.00 83.00 107 LEU A CA 1
ATOM 843 C C . LEU A 1 107 ? 24.006 7.094 -30.960 1.00 83.00 107 LEU A C 1
ATOM 845 O O . LEU A 1 107 ? 25.096 7.050 -30.400 1.00 83.00 107 LEU A O 1
ATOM 849 N N . CYS A 1 108 ? 22.873 6.759 -30.344 1.00 83.00 108 CYS A N 1
ATOM 850 C CA . CYS A 1 108 ? 22.740 6.413 -28.932 1.00 83.00 108 CYS A CA 1
ATOM 851 C C . CYS A 1 108 ? 22.407 4.929 -28.705 1.00 83.00 108 CYS A C 1
ATOM 853 O O . CYS A 1 108 ? 22.079 4.556 -27.581 1.00 83.00 108 CYS A O 1
ATOM 855 N N . ALA A 1 109 ? 22.511 4.078 -29.730 1.00 81.00 109 ALA A N 1
ATOM 856 C CA . ALA A 1 109 ? 22.063 2.680 -29.692 1.00 81.00 109 ALA A CA 1
ATOM 857 C C . ALA A 1 109 ? 22.741 1.806 -28.611 1.00 81.00 109 ALA A C 1
ATOM 859 O O . ALA A 1 109 ? 22.225 0.756 -28.248 1.00 81.00 109 ALA A O 1
ATOM 860 N N . MET A 1 110 ? 23.883 2.236 -28.063 1.00 81.88 110 MET A N 1
ATOM 861 C CA . MET A 1 110 ? 24.590 1.539 -26.978 1.00 81.88 110 MET A CA 1
ATOM 862 C C . MET A 1 110 ? 24.068 1.856 -25.564 1.00 81.88 110 MET A C 1
ATOM 864 O O . MET A 1 110 ? 24.457 1.185 -24.612 1.00 81.88 110 MET A O 1
ATOM 868 N N . LEU A 1 111 ? 23.242 2.897 -25.400 1.00 81.50 111 LEU A N 1
ATOM 869 C CA . LEU A 1 111 ? 22.751 3.344 -24.090 1.00 81.50 111 LEU A CA 1
ATOM 870 C C . LEU A 1 111 ? 21.633 2.474 -23.493 1.00 81.50 111 LEU A C 1
ATOM 872 O O . LEU A 1 111 ? 21.700 2.239 -22.285 1.00 81.50 111 LEU A O 1
ATOM 876 N N . PRO A 1 112 ? 20.635 1.982 -24.257 1.00 81.19 112 PRO A N 1
ATOM 877 C CA . PRO A 1 112 ? 19.529 1.215 -23.682 1.00 81.19 112 PRO A CA 1
ATOM 878 C C . PRO A 1 112 ? 19.986 0.007 -22.847 1.00 81.19 112 PRO A C 1
ATOM 880 O O . PRO A 1 112 ? 19.563 -0.084 -21.695 1.00 81.19 112 PRO A O 1
ATOM 883 N N . PRO A 1 113 ? 20.940 -0.836 -23.302 1.00 80.38 113 PRO A N 1
ATOM 884 C CA . PRO A 1 113 ? 21.427 -1.955 -22.491 1.00 80.38 113 PRO A CA 1
ATOM 885 C C . PRO A 1 113 ? 22.060 -1.538 -21.152 1.00 80.38 113 PRO A C 1
ATOM 887 O O . PRO A 1 113 ? 21.968 -2.273 -20.174 1.00 80.38 113 PRO A O 1
ATOM 890 N N . ILE A 1 114 ? 22.686 -0.355 -21.086 1.00 83.88 114 ILE A N 1
ATOM 891 C CA . ILE A 1 114 ? 23.323 0.172 -19.864 1.00 83.88 114 ILE A CA 1
ATOM 892 C C . ILE A 1 114 ? 22.268 0.671 -18.866 1.00 83.88 114 ILE A C 1
ATOM 894 O O . ILE A 1 114 ? 22.447 0.578 -17.650 1.00 83.88 114 ILE A O 1
ATOM 898 N N . LEU A 1 115 ? 21.173 1.240 -19.371 1.00 85.25 115 LEU A N 1
ATOM 899 C CA . LEU A 1 115 ? 20.102 1.797 -18.548 1.00 85.25 115 LEU A CA 1
ATOM 900 C C . LEU A 1 115 ? 19.103 0.731 -18.094 1.00 85.25 115 LEU A C 1
ATOM 902 O O . LEU A 1 115 ? 18.518 0.887 -17.025 1.00 85.25 115 LEU A O 1
ATOM 906 N N . GLU A 1 116 ? 18.968 -0.361 -18.845 1.00 84.38 116 GLU A N 1
ATOM 907 C CA . GLU A 1 116 ? 18.030 -1.451 -18.567 1.00 84.38 116 GLU A CA 1
ATOM 908 C C . GLU A 1 116 ? 18.232 -2.060 -17.173 1.00 84.38 116 GLU A C 1
ATOM 910 O O . GLU A 1 116 ? 17.280 -2.274 -16.428 1.00 84.38 116 GLU A O 1
ATOM 915 N N . GLU A 1 117 ? 19.479 -2.299 -16.758 1.00 86.69 117 GLU A N 1
ATOM 916 C CA . GLU A 1 117 ? 19.762 -2.798 -15.406 1.00 86.69 117 GLU A CA 1
ATOM 917 C C . GLU A 1 117 ? 19.325 -1.802 -14.323 1.00 86.69 117 GLU A C 1
ATOM 919 O O . GLU A 1 117 ? 18.717 -2.188 -13.325 1.00 86.69 117 GLU A O 1
ATOM 924 N N . ARG A 1 118 ? 19.564 -0.501 -14.531 1.00 87.94 118 ARG A N 1
ATOM 925 C CA . ARG A 1 118 ? 19.124 0.528 -13.579 1.00 87.94 118 ARG A CA 1
ATOM 926 C C . ARG A 1 118 ? 17.605 0.636 -13.515 1.00 87.94 118 ARG A C 1
ATOM 928 O O . ARG A 1 118 ? 17.081 0.808 -12.419 1.00 87.94 118 ARG A O 1
ATOM 935 N N . HIS A 1 119 ? 16.925 0.532 -14.655 1.00 89.19 119 HIS A N 1
ATOM 936 C CA . HIS A 1 119 ? 15.465 0.520 -14.726 1.00 89.19 119 HIS A CA 1
ATOM 937 C C . HIS A 1 119 ? 14.891 -0.676 -13.961 1.00 89.19 119 HIS A C 1
ATOM 939 O O . HIS A 1 119 ? 14.044 -0.486 -13.093 1.00 89.19 119 HIS A O 1
ATOM 945 N N . ARG A 1 120 ? 15.424 -1.885 -14.179 1.00 89.69 120 ARG A N 1
ATOM 946 C CA . ARG A 1 120 ? 14.994 -3.087 -13.446 1.00 89.69 120 ARG A CA 1
ATOM 947 C C . ARG A 1 120 ? 15.197 -2.961 -11.934 1.00 89.69 120 ARG A C 1
ATOM 949 O O . ARG A 1 120 ? 14.281 -3.267 -11.175 1.00 89.69 120 ARG A O 1
ATOM 956 N N . ASN A 1 121 ? 16.347 -2.445 -11.497 1.00 92.25 121 ASN A N 1
ATOM 957 C CA . ASN A 1 121 ? 16.617 -2.226 -10.071 1.00 92.25 121 ASN A CA 1
ATOM 958 C C . ASN A 1 121 ? 15.681 -1.165 -9.458 1.00 92.25 121 ASN A C 1
ATOM 960 O O . ASN A 1 121 ? 15.281 -1.275 -8.299 1.00 92.25 121 ASN A O 1
ATOM 964 N N . GLN A 1 122 ? 15.317 -0.128 -10.221 1.00 92.44 122 GLN A N 1
ATOM 965 C CA . GLN A 1 122 ? 14.331 0.864 -9.784 1.00 92.44 122 GLN A CA 1
ATOM 966 C C . GLN A 1 122 ? 12.930 0.261 -9.665 1.00 92.44 122 GLN A C 1
ATOM 968 O O . GLN A 1 122 ? 12.265 0.500 -8.658 1.00 92.44 122 GLN A O 1
ATOM 973 N N . ASP A 1 123 ? 12.502 -0.540 -10.640 1.00 95.06 123 ASP A N 1
ATOM 974 C CA . ASP A 1 123 ? 11.207 -1.221 -10.605 1.00 95.06 123 ASP A CA 1
ATOM 975 C C . ASP A 1 123 ? 11.103 -2.175 -9.411 1.00 95.06 123 ASP A C 1
ATOM 977 O O . ASP A 1 123 ? 10.067 -2.229 -8.749 1.00 95.06 123 ASP A O 1
ATOM 981 N N . GLU A 1 124 ? 12.178 -2.894 -9.085 1.00 95.75 124 GLU A N 1
ATOM 982 C CA . GLU A 1 124 ? 12.232 -3.729 -7.885 1.00 95.75 124 GLU A CA 1
ATOM 983 C C . GLU A 1 124 ? 12.054 -2.897 -6.609 1.00 95.75 124 GLU A C 1
ATOM 985 O O . GLU A 1 124 ? 11.177 -3.192 -5.799 1.00 95.75 124 GLU A O 1
ATOM 990 N N . GLY A 1 125 ? 12.811 -1.806 -6.456 1.00 96.81 125 GLY A N 1
ATOM 991 C CA . GLY A 1 125 ? 12.681 -0.928 -5.291 1.00 96.81 125 GLY A CA 1
ATOM 992 C C . GLY A 1 125 ? 11.282 -0.320 -5.153 1.00 96.81 125 GLY A C 1
ATOM 993 O O . GLY A 1 125 ? 10.727 -0.270 -4.054 1.00 96.81 125 GLY A O 1
ATOM 994 N N . VAL A 1 126 ? 10.680 0.110 -6.265 1.00 97.19 126 VAL A N 1
ATOM 995 C CA . VAL A 1 126 ? 9.314 0.650 -6.281 1.00 97.19 126 VAL A CA 1
ATOM 996 C C . VAL A 1 126 ? 8.286 -0.420 -5.905 1.00 97.19 126 VAL A C 1
ATOM 998 O O . VAL A 1 126 ? 7.357 -0.121 -5.151 1.00 97.19 126 VAL A O 1
ATOM 1001 N N . ARG A 1 127 ? 8.455 -1.659 -6.379 1.00 97.81 127 ARG A N 1
ATOM 1002 C CA . ARG A 1 127 ? 7.592 -2.791 -6.017 1.00 97.81 127 ARG A CA 1
ATOM 1003 C C . ARG A 1 127 ? 7.637 -3.070 -4.520 1.00 97.81 127 ARG A C 1
ATOM 1005 O O . ARG A 1 127 ? 6.584 -3.084 -3.890 1.00 97.81 127 ARG A O 1
ATOM 1012 N N . THR A 1 128 ? 8.832 -3.160 -3.943 1.00 98.12 128 THR A N 1
ATOM 1013 C CA . THR A 1 128 ? 9.015 -3.356 -2.497 1.00 98.12 128 THR A CA 1
ATOM 1014 C C . THR A 1 128 ? 8.345 -2.247 -1.685 1.00 98.12 128 THR A C 1
ATOM 1016 O O . THR A 1 128 ? 7.701 -2.506 -0.672 1.00 98.12 128 THR A O 1
ATOM 1019 N N . ILE A 1 129 ? 8.446 -0.989 -2.130 1.00 97.94 129 ILE A N 1
ATOM 1020 C CA . ILE A 1 129 ? 7.767 0.133 -1.468 1.00 97.94 129 ILE A CA 1
ATOM 1021 C C . ILE A 1 129 ? 6.240 -0.024 -1.537 1.00 97.94 129 ILE A C 1
ATOM 1023 O O . ILE A 1 129 ? 5.567 0.189 -0.529 1.00 97.94 129 ILE A O 1
ATOM 1027 N N . ALA A 1 130 ? 5.686 -0.392 -2.696 1.00 98.12 130 ALA A N 1
ATOM 1028 C CA . ALA A 1 130 ? 4.247 -0.602 -2.856 1.00 98.12 130 ALA A CA 1
ATOM 1029 C C . ALA A 1 130 ? 3.730 -1.730 -1.947 1.00 98.12 130 ALA A C 1
ATOM 1031 O O . ALA A 1 130 ? 2.718 -1.555 -1.270 1.00 98.12 130 ALA A O 1
ATOM 1032 N N . GLU A 1 131 ? 4.448 -2.853 -1.890 1.00 98.12 131 GLU A N 1
ATOM 1033 C CA . GLU A 1 131 ? 4.136 -3.985 -1.011 1.00 98.12 131 GLU A CA 1
ATOM 1034 C C . GLU A 1 131 ? 4.160 -3.570 0.464 1.00 98.12 131 GLU A C 1
ATOM 1036 O O . GLU A 1 131 ? 3.189 -3.799 1.184 1.00 98.12 131 GLU A O 1
ATOM 1041 N N . ASN A 1 132 ? 5.209 -2.862 0.896 1.00 98.31 132 ASN A N 1
ATOM 1042 C CA . ASN A 1 132 ? 5.324 -2.374 2.270 1.00 98.31 132 ASN A CA 1
ATOM 1043 C C . ASN A 1 132 ? 4.166 -1.448 2.665 1.00 98.31 132 ASN A C 1
ATOM 1045 O O . ASN A 1 132 ? 3.681 -1.525 3.791 1.00 98.31 132 ASN A O 1
ATOM 1049 N N . TYR A 1 133 ? 3.700 -0.580 1.762 1.00 98.44 133 TYR A N 1
ATOM 1050 C CA . TYR A 1 133 ? 2.539 0.267 2.045 1.00 98.44 133 TYR A CA 1
ATOM 1051 C C . TYR A 1 133 ? 1.246 -0.531 2.223 1.00 98.44 133 TYR A C 1
ATOM 1053 O O . TYR A 1 133 ? 0.442 -0.157 3.075 1.00 98.44 133 TYR A O 1
ATOM 1061 N N . GLY A 1 134 ? 1.062 -1.614 1.461 1.00 98.12 134 GLY A N 1
ATOM 1062 C CA . GLY A 1 134 ? -0.053 -2.543 1.656 1.00 98.12 134 GLY A CA 1
ATOM 1063 C C . GLY A 1 134 ? 0.010 -3.208 3.031 1.00 98.12 134 GLY A C 1
ATOM 1064 O O . GLY A 1 134 ? -0.923 -3.075 3.816 1.00 98.12 134 GLY A O 1
ATOM 1065 N N . LEU A 1 135 ? 1.160 -3.799 3.372 1.00 98.56 135 LEU A N 1
ATOM 1066 C CA . LEU A 1 135 ? 1.378 -4.454 4.669 1.00 98.56 135 LEU A CA 1
ATOM 1067 C C . LEU A 1 135 ? 1.162 -3.505 5.857 1.00 98.56 135 LEU A C 1
ATOM 1069 O O . LEU A 1 135 ? 0.559 -3.882 6.857 1.00 98.56 135 LEU A O 1
ATOM 1073 N N . LEU A 1 136 ? 1.638 -2.262 5.752 1.00 98.56 136 LEU A N 1
ATOM 1074 C CA . LEU A 1 136 ? 1.425 -1.253 6.790 1.00 98.56 136 LEU A CA 1
ATOM 1075 C C . LEU A 1 136 ? -0.048 -0.846 6.910 1.00 98.56 136 LEU A C 1
ATOM 1077 O O . LEU A 1 136 ? -0.513 -0.613 8.022 1.00 98.56 136 LEU A O 1
ATOM 1081 N N . ALA A 1 137 ? -0.776 -0.737 5.795 1.00 98.56 137 ALA A N 1
ATOM 1082 C CA . ALA A 1 137 ? -2.205 -0.436 5.830 1.00 98.56 137 ALA A CA 1
ATOM 1083 C C . ALA A 1 137 ? -2.990 -1.552 6.529 1.00 98.56 137 ALA A C 1
ATOM 1085 O O . ALA A 1 137 ? -3.831 -1.260 7.375 1.00 98.56 137 ALA A O 1
ATOM 1086 N N . ASP A 1 138 ? -2.669 -2.808 6.220 1.00 98.56 138 ASP A N 1
ATOM 1087 C CA . ASP A 1 138 ? -3.337 -3.970 6.804 1.00 98.56 138 ASP A CA 1
ATOM 1088 C C . ASP A 1 138 ? -3.047 -4.083 8.308 1.00 98.56 138 ASP A C 1
ATOM 1090 O O . ASP A 1 138 ? -3.973 -4.236 9.100 1.00 98.56 138 ASP A O 1
ATOM 1094 N N . ALA A 1 139 ? -1.798 -3.865 8.730 1.00 98.50 139 ALA A N 1
ATOM 1095 C CA . ALA A 1 139 ? -1.441 -3.833 10.150 1.00 98.50 139 ALA A CA 1
ATOM 1096 C C . ALA A 1 139 ? -2.170 -2.719 10.932 1.00 98.50 139 ALA A C 1
ATOM 1098 O O . ALA A 1 139 ? -2.508 -2.889 12.105 1.00 98.50 139 ALA A O 1
ATOM 1099 N N . ILE A 1 140 ? -2.417 -1.562 10.304 1.00 98.25 140 ILE A N 1
ATOM 1100 C CA . ILE A 1 140 ? -3.191 -0.478 10.928 1.00 98.25 140 ILE A CA 1
ATOM 1101 C C . ILE A 1 140 ? -4.668 -0.859 11.045 1.00 98.25 140 ILE A C 1
ATOM 1103 O O . ILE A 1 140 ? -5.270 -0.574 12.078 1.00 98.25 140 ILE A O 1
ATOM 1107 N N . ASP A 1 141 ? -5.243 -1.509 10.034 1.00 98.06 141 ASP A N 1
ATOM 1108 C CA . ASP A 1 141 ? -6.628 -1.983 10.096 1.00 98.06 141 ASP A CA 1
ATOM 1109 C C . ASP A 1 141 ? -6.810 -3.056 11.176 1.00 98.06 141 ASP A C 1
ATOM 1111 O O . ASP A 1 141 ? -7.771 -2.995 11.941 1.00 98.06 141 ASP A O 1
ATOM 1115 N N . GLU A 1 142 ? -5.867 -3.992 11.302 1.00 98.12 142 GLU A N 1
ATOM 1116 C CA . GLU A 1 142 ? -5.845 -4.969 12.397 1.00 98.12 142 GLU A CA 1
ATOM 1117 C C . GLU A 1 142 ? -5.796 -4.277 13.765 1.00 98.12 142 GLU A C 1
ATOM 1119 O O . GLU A 1 142 ? -6.560 -4.616 14.670 1.00 98.12 142 GLU A O 1
ATOM 1124 N N . CYS A 1 143 ? -4.944 -3.258 13.907 1.00 97.06 143 CYS A N 1
ATOM 1125 C CA . CYS A 1 143 ? -4.850 -2.472 15.133 1.00 97.06 143 CYS A CA 1
ATOM 1126 C C . CYS A 1 143 ? -6.157 -1.724 15.444 1.00 97.06 143 CYS A C 1
ATOM 1128 O O . CYS A 1 143 ? -6.605 -1.731 16.589 1.00 97.06 143 CYS A O 1
ATOM 1130 N N . ALA A 1 144 ? -6.784 -1.111 14.438 1.00 97.12 144 ALA A N 1
ATOM 1131 C CA . ALA A 1 144 ? -8.059 -0.414 14.574 1.00 97.12 144 ALA A CA 1
ATOM 1132 C C . ALA A 1 144 ? -9.183 -1.365 15.017 1.00 97.12 144 ALA A C 1
ATOM 1134 O O . ALA A 1 144 ? -9.917 -1.052 15.953 1.00 97.12 144 ALA A O 1
ATOM 1135 N N . ASN A 1 145 ? -9.259 -2.555 14.414 1.00 97.31 145 ASN A N 1
ATOM 1136 C CA . ASN A 1 145 ? -10.234 -3.579 14.786 1.00 97.31 145 ASN A CA 1
ATOM 1137 C C . ASN A 1 145 ? -10.051 -4.045 16.237 1.00 97.31 145 ASN A C 1
ATOM 1139 O O . ASN A 1 145 ? -11.037 -4.196 16.951 1.00 97.31 145 ASN A O 1
ATOM 1143 N N . ALA A 1 146 ? -8.807 -4.210 16.697 1.00 96.06 146 ALA A N 1
ATOM 1144 C CA . ALA A 1 146 ? -8.531 -4.587 18.082 1.00 96.06 146 ALA A CA 1
ATOM 1145 C C . ALA A 1 146 ? -8.993 -3.515 19.092 1.00 96.06 146 ALA A C 1
ATOM 1147 O O . ALA A 1 146 ? -9.474 -3.854 20.177 1.00 96.06 146 ALA A O 1
ATOM 1148 N N . TYR A 1 147 ? -8.878 -2.225 18.745 1.00 94.62 147 TYR A N 1
ATOM 1149 C CA . TYR A 1 147 ? -9.419 -1.139 19.571 1.00 94.62 147 TYR A CA 1
ATOM 1150 C C . TYR A 1 147 ? -10.950 -1.168 19.620 1.00 94.62 147 TYR A C 1
ATOM 1152 O O . TYR A 1 147 ? -11.507 -1.111 20.712 1.00 94.62 147 TYR A O 1
A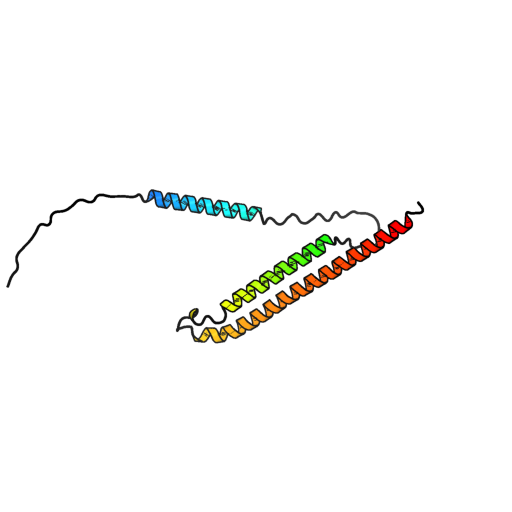TOM 1160 N N . GLU A 1 148 ? -11.614 -1.300 18.470 1.00 94.75 148 GLU A N 1
ATOM 1161 C CA . GLU A 1 148 ? -13.081 -1.357 18.382 1.00 94.75 148 GLU A CA 1
ATOM 1162 C C . GLU A 1 148 ? -13.657 -2.567 19.138 1.00 94.75 148 GLU A C 1
ATOM 1164 O O . GLU A 1 148 ? -14.662 -2.454 19.841 1.00 94.75 148 GLU A O 1
ATOM 1169 N N . GLU A 1 149 ? -12.998 -3.726 19.040 1.00 95.56 149 GLU A N 1
ATOM 1170 C CA . GLU A 1 149 ? -13.373 -4.936 19.775 1.00 95.56 149 GLU A CA 1
ATOM 1171 C C . GLU A 1 149 ? -13.243 -4.729 21.287 1.00 95.56 149 GLU A C 1
ATOM 1173 O O . GLU A 1 149 ? -14.172 -5.024 22.038 1.00 95.56 149 GLU A O 1
ATOM 1178 N N . THR A 1 150 ? -12.120 -4.162 21.740 1.00 93.69 150 THR A N 1
ATOM 1179 C CA . THR A 1 150 ? -11.895 -3.888 23.168 1.00 93.69 150 THR A CA 1
ATOM 1180 C C . THR A 1 150 ? -12.915 -2.886 23.716 1.00 93.69 150 THR A C 1
ATOM 1182 O O . THR A 1 150 ? -13.425 -3.076 24.824 1.00 93.69 150 THR A O 1
ATOM 1185 N N . ASP A 1 151 ? -13.230 -1.834 22.954 1.00 91.56 151 ASP A N 1
ATOM 1186 C CA . ASP A 1 151 ? -14.227 -0.831 23.346 1.00 91.56 151 ASP A CA 1
ATOM 1187 C C . ASP A 1 151 ? -15.632 -1.444 23.413 1.00 91.56 151 ASP A C 1
ATOM 1189 O O . ASP A 1 151 ? -16.336 -1.267 24.407 1.00 91.56 151 ASP A O 1
ATOM 1193 N N . SER A 1 152 ? -15.999 -2.262 22.423 1.00 92.62 152 SER A N 1
ATOM 1194 C CA . SER A 1 152 ? -17.290 -2.961 22.384 1.00 92.62 152 SER A CA 1
ATOM 1195 C C . SER A 1 152 ? -17.470 -3.916 23.565 1.00 92.62 152 SER A C 1
ATOM 1197 O O . SER A 1 152 ? -18.500 -3.868 24.237 1.00 92.62 152 SER A O 1
ATOM 1199 N N . LEU A 1 153 ? -16.454 -4.737 23.866 1.00 93.69 153 LEU A N 1
ATOM 1200 C CA . LEU A 1 153 ? -16.468 -5.647 25.017 1.00 93.69 153 LEU A CA 1
ATOM 1201 C C . LEU A 1 153 ? -16.617 -4.877 26.332 1.00 93.69 153 LEU A C 1
ATOM 1203 O O . LEU A 1 153 ? -17.444 -5.225 27.172 1.00 93.69 153 LEU A O 1
ATOM 1207 N N . THR A 1 154 ? -15.869 -3.783 26.484 1.00 91.19 154 THR A N 1
ATOM 1208 C CA . THR A 1 154 ? -15.944 -2.938 27.681 1.00 91.19 154 THR A CA 1
ATOM 1209 C C . THR A 1 154 ? -17.325 -2.288 27.816 1.00 91.19 154 THR A C 1
ATOM 1211 O O . THR A 1 154 ? -17.897 -2.257 28.906 1.00 91.19 154 THR A O 1
ATOM 1214 N N . ALA A 1 155 ? -17.890 -1.778 26.719 1.00 91.88 155 ALA A N 1
ATOM 1215 C CA . ALA A 1 155 ? -19.217 -1.175 26.707 1.00 91.88 155 ALA A CA 1
ATOM 1216 C C . ALA A 1 155 ? -20.318 -2.189 27.060 1.00 91.88 155 ALA A C 1
ATOM 1218 O O . ALA A 1 155 ? -21.269 -1.837 27.761 1.00 91.88 155 ALA A O 1
ATOM 1219 N N . ASP A 1 156 ? -20.199 -3.434 26.601 1.00 93.00 156 ASP A N 1
ATOM 1220 C CA . ASP A 1 156 ? -21.130 -4.509 26.943 1.00 93.00 156 ASP A CA 1
ATOM 1221 C C . ASP A 1 156 ? -21.017 -4.919 28.417 1.00 93.00 156 ASP A C 1
ATOM 1223 O O . ASP A 1 156 ? -22.042 -5.008 29.099 1.00 93.00 156 ASP A O 1
ATOM 1227 N N . ASP A 1 157 ? -19.800 -5.039 28.955 1.00 92.00 157 ASP A N 1
ATOM 1228 C CA . ASP A 1 157 ? -19.571 -5.269 30.386 1.00 92.00 157 ASP A CA 1
ATOM 1229 C C . ASP A 1 157 ? -20.229 -4.177 31.247 1.00 92.00 157 ASP A C 1
ATOM 1231 O O . ASP A 1 157 ? -20.902 -4.479 32.236 1.00 92.00 157 ASP A O 1
ATOM 1235 N N . PHE A 1 158 ? -20.124 -2.903 30.848 1.00 91.19 158 PHE A N 1
ATOM 1236 C CA . PHE A 1 158 ? -20.801 -1.803 31.545 1.00 91.19 158 PHE A CA 1
ATOM 1237 C C . PHE A 1 158 ? -22.331 -1.929 31.519 1.00 91.19 158 PHE A C 1
ATOM 1239 O O . PHE A 1 158 ? -22.974 -1.735 32.554 1.00 91.19 158 PHE A O 1
ATOM 1246 N N . LYS A 1 159 ? -22.929 -2.307 30.381 1.00 91.38 159 LYS A N 1
ATOM 1247 C CA . LYS A 1 159 ? -24.385 -2.5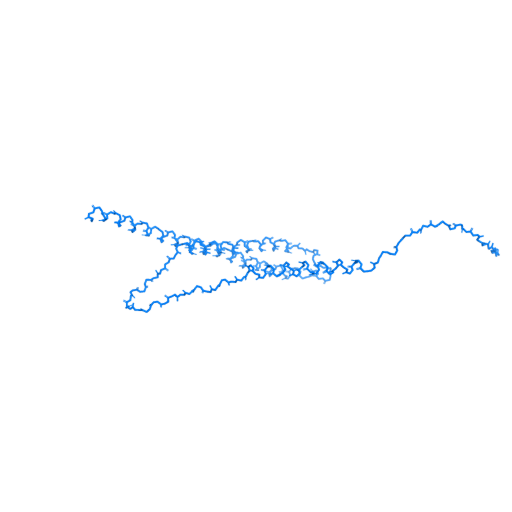39 30.282 1.00 91.38 159 LYS A CA 1
ATOM 1248 C C . LYS A 1 159 ? -24.852 -3.674 31.190 1.00 91.38 159 LYS A C 1
ATOM 1250 O O . LYS A 1 159 ? -25.993 -3.652 31.641 1.00 91.38 159 LYS A O 1
ATOM 1255 N N . HIS A 1 160 ? -23.996 -4.660 31.458 1.00 86.88 160 HIS A N 1
ATOM 1256 C CA . HIS A 1 160 ? -24.296 -5.761 32.371 1.00 86.88 160 HIS A CA 1
ATOM 1257 C C . HIS A 1 160 ? -24.198 -5.381 33.856 1.00 86.88 160 HIS A C 1
ATOM 1259 O O . HIS A 1 160 ? -24.751 -6.099 34.689 1.00 86.88 160 HIS A O 1
ATOM 1265 N N . LEU A 1 161 ? -23.557 -4.257 34.194 1.00 88.50 161 LEU A N 1
ATOM 1266 C CA . LEU A 1 161 ? -23.443 -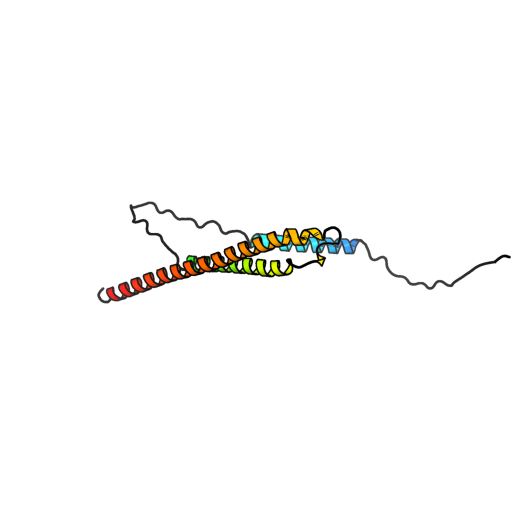3.745 35.566 1.00 88.50 161 LEU A CA 1
ATOM 1267 C C . LEU A 1 161 ? -24.554 -2.748 35.938 1.00 88.50 161 LEU A C 1
ATOM 1269 O O . LEU A 1 161 ? -24.978 -2.716 37.093 1.00 88.50 161 LEU A O 1
ATOM 1273 N N . GLU A 1 162 ? -25.083 -1.988 34.974 1.00 76.44 162 GLU A N 1
ATOM 1274 C CA . GLU A 1 162 ? -26.235 -1.094 35.186 1.00 76.44 162 GLU A CA 1
ATOM 1275 C C . GLU A 1 162 ? -27.610 -1.739 35.501 1.00 76.44 162 GLU A C 1
ATOM 1277 O O . GLU A 1 162 ? -28.472 -1.002 35.971 1.00 76.44 162 GLU A O 1
ATOM 1282 N N . PRO A 1 163 ? -27.893 -3.057 35.374 1.00 68.19 163 PRO A N 1
ATOM 1283 C CA . PRO A 1 163 ? -29.189 -3.617 35.777 1.00 68.19 163 PRO A CA 1
ATOM 1284 C C . PRO A 1 163 ? -29.492 -3.503 37.285 1.00 68.19 163 PRO A C 1
ATOM 1286 O O . PRO A 1 163 ? -30.594 -3.857 37.703 1.00 68.19 1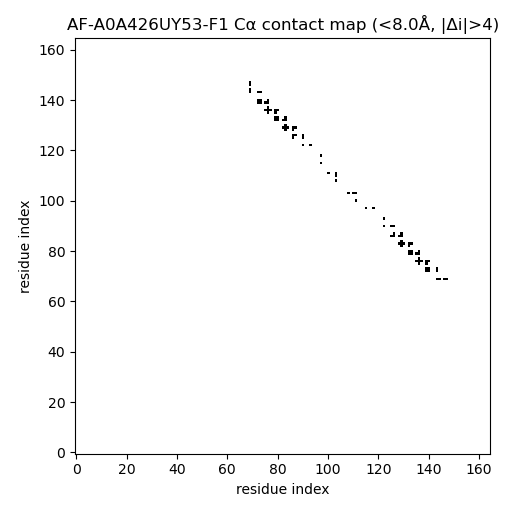63 PRO A O 1
ATOM 1289 N N . GLY A 1 164 ? -28.519 -3.082 38.105 1.00 61.25 164 GLY A N 1
ATOM 1290 C CA . GLY A 1 164 ? -28.618 -2.974 39.564 1.00 61.25 164 GLY A CA 1
ATOM 1291 C C . GLY A 1 164 ? -28.438 -1.566 40.151 1.00 61.25 164 GLY A C 1
ATOM 1292 O O . GLY A 1 164 ? -28.323 -1.469 41.375 1.00 61.25 164 GLY A O 1
ATOM 1293 N N . LEU A 1 165 ? -28.399 -0.509 39.326 1.00 51.03 165 LEU A N 1
ATOM 1294 C CA . LEU A 1 165 ? -28.394 0.903 39.752 1.00 51.03 165 LEU A CA 1
ATOM 1295 C C . LEU A 1 165 ? -29.699 1.597 39.330 1.00 51.03 165 LEU A C 1
ATOM 1297 O O . LEU A 1 165 ? -30.178 2.452 40.109 1.00 51.03 165 LEU A O 1
#

Mean predicted aligned error: 18.01 Å

Sequence (165 aa):
MQRPHHAPGRRAHLAGGRGGVPERQAQARRSRRRGRARHRRRRLRHRPGPPGRVRGRRGGAAVSGVQVDVQELWTHANHLRALQERFTAVLNASSHIAMSDDAYGQLCAMLPPILEERHRNQDEGVRTIAENYGLLADAIDECANAYEETDSLTADDFKHLEPGL

pLDDT: mean 75.17, std 20.46, range [37.88, 98.56]

Radius of gyration: 35.07 Å; Cα contacts (8 Å, |Δi|>4): 49; chains: 1; bounding box: 54×48×124 Å

Secondary structure (DSSP, 8-state):
--------PPPPP-------HHHHHHHHHHHHHHHHHHHHHHHHH--PPPPP-------S----PPP--HHHHHHHHHHHHHHHHHHHHHHHHHTTTTT-GGGS-GGGTTHHHHHHHHHHHHHHHHHHHHHHHHHHHHHHHHHHHHHHHHHHHHHHHHHHHGGG-